Protein AF-A0A6N2AW41-F1 (afdb_monomer_lite)

Secondary structure (DSSP, 8-state):
--HHHHHHHHHHHHHHHHHHHS--------------TT--EEEEEPSS--EEE--S--TTTSBBT-EEE-TT--EEEEB-B---TT-----------TT--EEE---EEEPSS-----TTTSBBT-EEE-TT--EEEEB-B-----

InterPro domains:
  IPR003465 Proteinase inhibitor I20 [PF02428] (29-79)
  IPR003465 Proteinase inhibitor I20 [PF02428] (90-139)
  IPR051391 P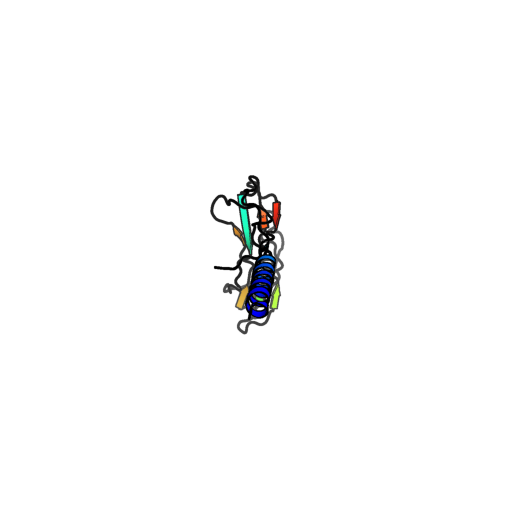rotease inhibitor I20 (potato type II proteinase inhibitor) [PTHR33832] (1-142)

Sequence (146 aa):
MAFNKVALLILFAIFAGTILLLSEVDAANACPRNCNPSIQYGRCPKSGNKKFKVGCTNCCSGTEGCNYYSANGTFICEGQTKKTIEETNKACPRNCNPRIAYSICPGNKRSEGRICTNCCAGSKGCNYYTVDGTFVCEGESKVDSS

Radius of gyration: 26.82 Å; chains: 1; bounding box: 71×36×75 Å

Structure (mmCIF, N/CA/C/O backbone):
data_AF-A0A6N2AW41-F1
#
_entry.id   AF-A0A6N2AW41-F1
#
loop_
_atom_site.group_PDB
_atom_site.id
_atom_site.type_symbol
_atom_site.label_atom_id
_atom_site.label_alt_id
_atom_site.label_comp_id
_atom_site.label_asym_id
_atom_site.label_entity_id
_atom_site.label_seq_id
_atom_site.pdbx_PDB_ins_code
_atom_site.Cartn_x
_atom_site.Cartn_y
_atom_site.Cartn_z
_atom_site.occupancy
_atom_site.B_iso_or_equiv
_atom_site.auth_seq_id
_atom_site.auth_comp_id
_atom_site.auth_asym_id
_atom_site.auth_atom_id
_atom_site.pdbx_PDB_model_num
ATOM 1 N N . MET A 1 1 ? -51.702 -8.570 54.627 1.00 51.84 1 MET A N 1
ATOM 2 C CA . MET A 1 1 ? -51.413 -8.225 53.212 1.00 51.84 1 MET A CA 1
ATOM 3 C C . MET A 1 1 ? -50.387 -7.080 53.073 1.00 51.84 1 MET A C 1
ATOM 5 O O . MET A 1 1 ? -50.537 -6.228 52.208 1.00 51.84 1 MET A O 1
ATOM 9 N N . ALA A 1 2 ? -49.329 -7.050 53.900 1.00 51.53 2 ALA A N 1
ATOM 10 C CA . ALA A 1 2 ? -48.297 -5.994 53.876 1.00 51.53 2 ALA A CA 1
ATOM 11 C C . ALA A 1 2 ? -46.929 -6.499 53.370 1.00 51.53 2 ALA A C 1
ATOM 13 O O . ALA A 1 2 ? -46.193 -5.752 52.732 1.00 51.53 2 ALA A O 1
ATOM 14 N N . PHE A 1 3 ? -46.640 -7.792 53.564 1.00 52.59 3 PHE A N 1
ATOM 15 C CA . PHE A 1 3 ? -45.394 -8.441 53.140 1.00 52.59 3 PHE A CA 1
ATOM 16 C C . PHE A 1 3 ? -45.162 -8.406 51.620 1.00 52.59 3 PHE A C 1
ATOM 18 O O . PHE A 1 3 ? -44.025 -8.253 51.187 1.00 52.59 3 PHE A O 1
ATOM 25 N N . ASN A 1 4 ? -46.229 -8.432 50.812 1.00 59.94 4 ASN A N 1
ATOM 26 C CA . ASN A 1 4 ? -46.110 -8.359 49.351 1.00 59.94 4 ASN A CA 1
ATOM 27 C C . ASN A 1 4 ? -45.650 -6.987 48.844 1.00 59.94 4 ASN A C 1
ATOM 29 O O . ASN A 1 4 ? -44.939 -6.929 47.851 1.00 59.94 4 ASN A O 1
ATOM 33 N N . LYS A 1 5 ? -46.030 -5.881 49.502 1.00 60.59 5 LYS A N 1
ATOM 34 C CA . LYS A 1 5 ? -45.663 -4.530 49.038 1.00 60.59 5 LYS A CA 1
ATOM 35 C C . LYS A 1 5 ? -44.204 -4.203 49.349 1.00 60.59 5 LYS A C 1
ATOM 37 O O . LYS A 1 5 ? -43.527 -3.613 48.518 1.00 60.59 5 LYS A O 1
ATOM 42 N N . VAL A 1 6 ? -43.716 -4.633 50.513 1.00 66.06 6 VAL A N 1
ATOM 43 C CA . VAL A 1 6 ? -42.317 -4.436 50.921 1.00 66.06 6 VAL A CA 1
ATOM 44 C C . VAL A 1 6 ? -41.382 -5.312 50.082 1.00 66.06 6 VAL A C 1
ATOM 46 O O . VAL A 1 6 ? -40.380 -4.815 49.581 1.00 66.06 6 VAL A O 1
ATOM 49 N N . ALA A 1 7 ? -41.750 -6.575 49.837 1.00 69.44 7 ALA A N 1
ATOM 50 C CA . ALA A 1 7 ? -40.984 -7.469 48.967 1.00 69.44 7 ALA A CA 1
ATOM 51 C C . ALA A 1 7 ? -40.898 -6.952 47.519 1.00 69.44 7 ALA A C 1
ATOM 53 O O . ALA A 1 7 ? -39.834 -7.018 46.905 1.00 69.44 7 ALA A O 1
ATOM 54 N N . LEU A 1 8 ? -41.988 -6.381 46.993 1.00 69.00 8 LEU A N 1
ATOM 55 C CA . LEU A 1 8 ? -42.012 -5.796 45.651 1.00 69.00 8 LEU A CA 1
ATOM 56 C C . LEU A 1 8 ? -41.072 -4.586 45.542 1.00 69.00 8 LEU A C 1
ATOM 58 O O . LEU A 1 8 ? -40.324 -4.478 44.577 1.00 69.00 8 LEU A O 1
ATOM 62 N N . LEU A 1 9 ? -41.071 -3.701 46.545 1.00 70.69 9 LEU A N 1
ATOM 63 C CA . LEU A 1 9 ? -40.197 -2.521 46.566 1.00 70.69 9 LEU A CA 1
ATOM 64 C C . LEU A 1 9 ? -38.714 -2.899 46.656 1.00 70.69 9 LEU A C 1
ATOM 66 O O . LEU A 1 9 ? -37.887 -2.280 45.992 1.00 70.69 9 LEU A O 1
ATOM 70 N N . ILE A 1 10 ? -38.384 -3.943 47.423 1.00 74.12 10 ILE A N 1
ATOM 71 C CA . ILE A 1 10 ? -37.014 -4.462 47.518 1.00 74.12 10 ILE A CA 1
ATOM 72 C C . ILE A 1 10 ? -36.568 -5.047 46.170 1.00 74.12 10 ILE A C 1
ATOM 74 O O . ILE A 1 10 ? -35.468 -4.753 45.713 1.00 74.12 10 ILE A O 1
ATOM 78 N N . LEU A 1 11 ? -37.429 -5.809 45.489 1.00 73.06 11 LEU A N 1
ATOM 79 C CA . LEU A 1 11 ? -37.132 -6.356 44.160 1.00 73.06 11 LEU A CA 1
ATOM 80 C C . LEU A 1 11 ? -36.934 -5.260 43.105 1.00 73.06 11 LEU A C 1
ATOM 82 O O . LEU A 1 11 ? -35.992 -5.348 42.321 1.00 73.06 11 LEU A O 1
ATOM 86 N N . PHE A 1 12 ? -37.761 -4.210 43.115 1.00 71.94 12 PHE A N 1
ATOM 87 C CA . PHE A 1 12 ? -37.589 -3.056 42.225 1.00 71.94 12 PHE A CA 1
ATOM 88 C C . PHE A 1 12 ? -36.277 -2.309 42.489 1.00 71.94 12 PHE A C 1
ATOM 90 O O . PHE A 1 12 ? -35.605 -1.916 41.537 1.00 71.94 12 PHE A O 1
ATOM 97 N N . ALA A 1 13 ? -35.886 -2.145 43.756 1.00 69.00 13 ALA A N 1
ATOM 98 C CA . ALA A 1 13 ? -34.625 -1.500 44.116 1.00 69.00 13 ALA A CA 1
ATOM 99 C C . ALA A 1 13 ? -33.404 -2.318 43.660 1.00 69.00 13 ALA A C 1
ATOM 101 O O . ALA A 1 13 ? -32.443 -1.748 43.147 1.00 69.00 13 ALA A O 1
ATOM 102 N N . ILE A 1 14 ? -33.463 -3.650 43.782 1.00 70.88 14 ILE A N 1
ATOM 103 C CA . ILE A 1 14 ? -32.404 -4.550 43.301 1.00 70.88 14 ILE A CA 1
ATOM 104 C C . ILE A 1 14 ? -32.320 -4.503 41.770 1.00 70.88 14 ILE A C 1
ATOM 106 O O . ILE A 1 14 ? -31.230 -4.324 41.235 1.00 70.88 14 ILE A O 1
ATOM 110 N N . PHE A 1 15 ? -33.455 -4.583 41.065 1.00 67.31 15 PHE A N 1
ATOM 111 C CA . PHE A 1 15 ? -33.485 -4.517 39.600 1.00 67.31 15 PHE A CA 1
ATOM 112 C C . PHE A 1 15 ? -32.938 -3.182 39.077 1.00 67.31 15 PHE A C 1
ATOM 114 O O . PHE A 1 15 ? -32.087 -3.169 38.189 1.00 67.31 15 PHE A O 1
ATOM 121 N N . ALA A 1 16 ? -33.361 -2.059 39.665 1.00 63.34 16 ALA A N 1
ATOM 122 C CA . ALA A 1 16 ? -32.861 -0.735 39.302 1.00 63.34 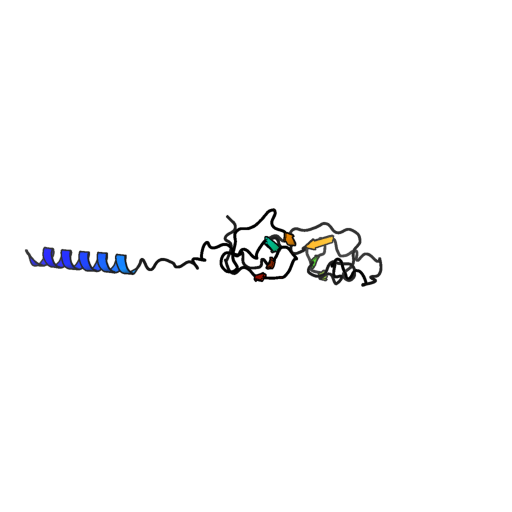16 ALA A CA 1
ATOM 123 C C . ALA A 1 16 ? -31.356 -0.584 39.586 1.00 63.34 16 ALA A C 1
ATOM 125 O O . ALA A 1 16 ? -30.631 -0.038 38.756 1.00 63.34 16 ALA A O 1
ATOM 126 N N . GLY A 1 17 ? -30.871 -1.123 40.712 1.00 63.22 17 GLY A N 1
ATOM 127 C CA . GLY A 1 17 ? -29.448 -1.132 41.059 1.00 63.22 17 GLY A CA 1
ATOM 128 C C . GLY A 1 17 ? -28.596 -1.962 40.094 1.00 63.22 17 GLY A C 1
ATOM 129 O O . GLY A 1 17 ? -27.519 -1.525 39.699 1.00 63.22 17 GLY A O 1
ATOM 130 N N . THR A 1 18 ? -29.093 -3.120 39.645 1.00 63.53 18 THR A N 1
ATOM 131 C CA . THR A 1 18 ? -28.386 -3.958 38.660 1.00 63.53 18 THR A CA 1
ATOM 132 C C . THR A 1 18 ? -28.362 -3.351 37.257 1.00 63.53 18 THR A C 1
ATOM 134 O O . THR A 1 18 ? -27.371 -3.508 36.551 1.00 63.53 18 THR A O 1
ATOM 137 N N . ILE A 1 19 ? -29.404 -2.607 36.863 1.00 61.28 19 ILE A N 1
ATOM 138 C CA . ILE A 1 19 ? -29.435 -1.889 35.577 1.00 61.28 19 ILE A CA 1
ATOM 139 C C . ILE A 1 19 ? -28.423 -0.729 35.579 1.00 61.28 19 ILE A C 1
ATOM 141 O O . ILE A 1 19 ? -27.776 -0.488 34.565 1.00 61.28 19 ILE A O 1
ATOM 145 N N . LEU A 1 20 ? -28.232 -0.057 36.720 1.00 56.41 20 LEU A N 1
ATOM 146 C CA . LEU A 1 20 ? -27.253 1.029 36.887 1.00 56.41 20 LEU A CA 1
ATOM 147 C C . LEU A 1 20 ? -25.786 0.558 36.894 1.00 56.41 20 LEU A C 1
ATOM 149 O O . LEU A 1 20 ? -24.904 1.344 36.562 1.00 56.41 20 LEU A O 1
ATOM 153 N N . LEU A 1 21 ? -25.514 -0.704 37.246 1.00 53.59 21 LEU A N 1
ATOM 154 C CA . LEU A 1 21 ? -24.163 -1.287 37.202 1.00 53.59 21 LEU A CA 1
ATOM 155 C C . LEU A 1 21 ? -23.789 -1.861 35.826 1.00 53.59 21 LEU A C 1
ATOM 157 O O . LEU A 1 21 ? -22.609 -2.024 35.545 1.00 53.59 21 LEU A O 1
ATOM 161 N N . LEU A 1 22 ? -24.768 -2.145 34.958 1.00 50.78 22 LEU A N 1
ATOM 162 C CA . LEU A 1 22 ? -24.528 -2.627 33.589 1.00 50.78 22 LEU A CA 1
ATOM 163 C C . LEU A 1 22 ? -24.242 -1.503 32.584 1.00 50.78 22 LEU A C 1
ATOM 165 O O . LEU A 1 22 ? -23.878 -1.784 31.448 1.00 50.78 22 LEU A O 1
ATOM 169 N N . SER A 1 23 ? -24.357 -0.237 32.989 1.00 48.19 23 SER A N 1
ATOM 170 C CA . SER A 1 23 ? -23.825 0.896 32.231 1.00 48.19 23 SER A CA 1
ATOM 171 C C . SER A 1 23 ? -22.359 1.159 32.587 1.00 48.19 23 SER A C 1
ATOM 173 O O . SER A 1 23 ? -21.975 2.296 32.860 1.00 48.19 23 SER A O 1
ATOM 175 N N . GLU A 1 24 ? -21.521 0.122 32.592 1.00 53.03 24 GLU A N 1
ATOM 176 C CA . GLU A 1 24 ? -20.116 0.343 32.269 1.00 53.03 24 GLU A CA 1
ATOM 177 C C . GLU A 1 24 ? -20.107 0.765 30.806 1.00 53.03 24 GLU A C 1
ATOM 179 O O . GLU A 1 24 ? -20.332 -0.028 29.897 1.00 53.03 24 GLU A O 1
ATOM 184 N N . VAL A 1 25 ? -19.985 2.079 30.617 1.00 46.09 25 VAL A N 1
ATOM 185 C CA . VAL A 1 25 ? -19.690 2.731 29.349 1.00 46.09 25 VAL A CA 1
ATOM 186 C C . VAL A 1 25 ? -18.714 1.831 28.610 1.00 46.09 25 VAL A C 1
ATOM 188 O O . VAL A 1 25 ? -17.597 1.640 29.095 1.00 46.09 25 VAL A O 1
ATOM 191 N N . ASP A 1 26 ? -19.138 1.276 27.472 1.00 42.75 26 ASP A N 1
ATOM 192 C CA . ASP A 1 26 ? -18.228 0.763 26.460 1.00 42.75 26 ASP A CA 1
ATOM 193 C C . ASP A 1 26 ? -17.232 1.891 26.209 1.00 42.75 26 ASP A C 1
ATOM 195 O O . ASP A 1 26 ? -17.484 2.835 25.454 1.00 42.75 26 ASP A O 1
ATOM 199 N N . ALA A 1 27 ? -16.103 1.842 26.909 1.00 45.97 27 ALA A N 1
ATOM 200 C CA . ALA A 1 27 ? -14.950 2.661 26.640 1.00 45.97 27 ALA A CA 1
ATOM 201 C C . ALA A 1 27 ? -14.357 2.092 25.354 1.00 45.97 27 ALA A C 1
ATOM 203 O O . ALA A 1 27 ? -13.291 1.483 25.343 1.00 45.97 27 ALA A O 1
ATOM 204 N N . ALA A 1 28 ? -15.098 2.246 24.257 1.00 52.72 28 ALA A N 1
ATOM 205 C CA . ALA A 1 28 ? -14.613 2.096 22.911 1.00 52.72 28 ALA A CA 1
ATOM 206 C C . ALA A 1 28 ? -13.491 3.124 22.770 1.00 52.72 28 ALA A C 1
ATOM 208 O O . ALA A 1 28 ? -13.775 4.285 22.495 1.00 52.72 28 ALA A O 1
ATOM 209 N N . ASN A 1 29 ? -12.260 2.711 23.105 1.00 57.16 29 ASN A N 1
ATOM 210 C CA . ASN A 1 29 ? -10.999 3.454 23.057 1.00 57.16 29 ASN A CA 1
ATOM 211 C C . ASN A 1 29 ? -11.183 4.944 22.741 1.00 57.16 29 ASN A C 1
ATOM 213 O O . ASN A 1 29 ? -10.987 5.384 21.607 1.00 57.16 29 ASN A O 1
ATOM 217 N N . ALA A 1 30 ? -11.620 5.718 23.737 1.00 70.12 30 ALA A N 1
ATOM 218 C CA . ALA A 1 30 ? -11.902 7.130 23.543 1.00 70.12 30 ALA A CA 1
ATOM 219 C C . ALA A 1 30 ? -10.574 7.884 23.433 1.00 70.12 30 ALA A C 1
ATOM 221 O O . ALA A 1 30 ? -9.983 8.298 24.430 1.00 70.12 30 ALA A O 1
ATOM 222 N N . CYS A 1 31 ? -10.077 8.035 22.208 1.00 80.88 31 CYS A N 1
ATOM 223 C CA . CYS A 1 31 ? -8.872 8.804 21.958 1.00 80.88 31 CYS A CA 1
ATOM 224 C C . CYS A 1 31 ? -9.095 10.285 22.292 1.00 80.88 31 CYS A C 1
ATOM 226 O O . CYS A 1 31 ? -10.153 10.843 21.970 1.00 80.88 31 CYS A O 1
ATOM 228 N N . PRO A 1 32 ? -8.106 10.960 22.905 1.00 82.25 32 PRO A N 1
ATOM 229 C CA . PRO A 1 32 ? -8.210 12.386 23.171 1.00 82.25 32 PRO A CA 1
ATOM 230 C C . PRO A 1 32 ? -8.387 13.146 21.851 1.00 82.25 32 PRO A C 1
ATOM 232 O O . PRO A 1 32 ? -7.778 12.807 20.839 1.00 82.25 32 PRO A O 1
ATOM 235 N N . ARG A 1 33 ? -9.205 14.205 21.848 1.00 80.19 33 ARG A N 1
ATOM 236 C CA . ARG A 1 33 ? -9.425 15.060 20.662 1.00 80.19 33 ARG A CA 1
ATOM 237 C C . ARG A 1 33 ? -8.334 16.117 20.459 1.00 80.19 33 ARG A C 1
ATOM 239 O O . ARG A 1 33 ? -8.534 17.083 19.728 1.00 80.19 33 ARG A O 1
ATOM 246 N N . ASN A 1 34 ? -7.190 15.967 21.124 1.00 87.88 34 ASN A N 1
ATOM 247 C CA . ASN A 1 34 ? -6.057 16.857 20.923 1.00 87.88 34 ASN A CA 1
ATOM 248 C C . ASN A 1 34 ? -5.382 16.547 19.581 1.00 87.88 34 ASN A C 1
ATOM 250 O O . ASN A 1 34 ? -5.162 15.394 19.218 1.00 87.88 34 ASN A O 1
ATOM 254 N N . CYS A 1 35 ? -5.027 17.585 18.838 1.00 89.19 35 CYS A N 1
ATOM 255 C CA . CYS A 1 35 ? -4.300 17.410 17.590 1.00 89.19 35 CYS A CA 1
ATOM 256 C C . CYS A 1 35 ? -2.808 17.474 17.882 1.00 89.19 35 CYS A C 1
ATOM 258 O O . CYS A 1 35 ? -2.347 18.391 18.562 1.00 89.19 35 CYS A O 1
ATOM 260 N N . ASN A 1 36 ? -2.054 16.501 17.378 1.00 90.06 36 ASN A N 1
ATOM 261 C CA . ASN A 1 36 ? -0.605 16.559 17.445 1.00 90.06 36 ASN A CA 1
ATOM 262 C C . ASN A 1 36 ? -0.131 17.598 16.412 1.00 90.06 36 ASN A C 1
ATOM 264 O O . ASN A 1 36 ? -0.294 17.361 15.214 1.00 90.06 36 ASN A O 1
ATOM 268 N N . PRO A 1 37 ? 0.448 18.738 16.837 1.00 87.81 37 PRO A N 1
ATOM 269 C CA . PRO A 1 37 ? 0.820 19.817 15.924 1.00 87.81 37 PRO A CA 1
ATOM 270 C C . PRO A 1 37 ? 1.920 19.411 14.938 1.00 87.81 37 PRO A C 1
ATOM 272 O O . PRO A 1 37 ? 2.052 20.046 13.894 1.00 87.81 37 PRO A O 1
ATOM 275 N N . SER A 1 38 ? 2.683 18.361 15.254 1.00 88.44 38 SER A N 1
ATOM 276 C CA . SER A 1 38 ? 3.724 17.821 14.386 1.00 88.44 38 SER A CA 1
ATOM 277 C C . SER A 1 38 ? 3.150 16.995 13.239 1.00 88.44 38 SER A C 1
ATOM 279 O O . SER A 1 38 ? 3.810 16.869 12.217 1.00 88.44 38 SER A O 1
ATOM 281 N N . ILE A 1 39 ? 1.939 16.439 13.363 1.00 88.56 39 ILE A N 1
ATOM 282 C CA . ILE A 1 39 ? 1.320 15.663 12.285 1.00 88.56 39 ILE A CA 1
ATOM 283 C C . ILE A 1 39 ? 0.716 16.623 11.265 1.00 88.56 39 ILE A C 1
ATOM 285 O O . ILE A 1 39 ? -0.219 17.364 11.552 1.00 88.56 39 ILE A O 1
ATOM 289 N N . GLN A 1 40 ? 1.232 16.573 10.042 1.00 88.06 40 GLN A N 1
ATOM 290 C CA . GLN A 1 40 ? 0.810 17.454 8.955 1.00 88.06 40 GLN A CA 1
ATOM 291 C C . GLN A 1 40 ? 0.076 16.695 7.858 1.00 88.06 40 GLN A C 1
ATOM 293 O O . GLN A 1 40 ? -0.792 17.264 7.197 1.00 88.06 40 GLN A O 1
ATOM 298 N N . TYR A 1 41 ? 0.400 15.416 7.665 1.00 83.00 41 TYR A N 1
ATOM 299 C CA . TYR A 1 41 ? -0.311 14.550 6.736 1.00 83.00 41 TYR A CA 1
ATOM 300 C C . TYR A 1 41 ? -0.223 13.077 7.133 1.00 83.00 41 TYR A C 1
ATOM 302 O O . TYR A 1 41 ? 0.713 12.649 7.803 1.00 83.00 41 TYR A O 1
ATOM 310 N N . GLY A 1 42 ? -1.200 12.297 6.681 1.00 82.25 42 GLY A N 1
ATOM 311 C CA . GLY A 1 42 ? -1.212 10.844 6.771 1.00 82.25 42 GLY A CA 1
ATOM 312 C C . GLY A 1 42 ? -1.083 10.226 5.385 1.00 82.25 42 GLY A C 1
ATOM 313 O O . GLY A 1 42 ? -1.580 10.775 4.400 1.00 82.25 42 GLY A O 1
ATOM 314 N N . ARG A 1 43 ? -0.415 9.082 5.294 1.00 82.38 43 ARG A N 1
ATOM 315 C CA . ARG A 1 43 ? -0.505 8.162 4.163 1.00 82.38 43 ARG A CA 1
ATOM 316 C C . ARG A 1 43 ? -1.219 6.922 4.654 1.00 82.38 43 ARG A C 1
ATOM 318 O O . ARG A 1 43 ? -0.646 6.091 5.351 1.00 82.38 43 ARG A O 1
ATOM 325 N N . CYS A 1 44 ? -2.478 6.829 4.271 1.00 74.81 44 CYS A N 1
ATOM 326 C CA . CYS A 1 44 ? -3.253 5.621 4.446 1.00 74.81 44 CYS A CA 1
ATOM 327 C C . CYS A 1 44 ? -3.071 4.756 3.209 1.00 74.81 44 CYS A C 1
ATOM 329 O O . CYS A 1 44 ? -3.358 5.268 2.124 1.00 74.81 44 CYS A O 1
ATOM 331 N N . PRO A 1 45 ? -2.650 3.486 3.318 1.00 64.25 45 PRO A N 1
ATOM 332 C CA . PRO A 1 45 ? -2.843 2.5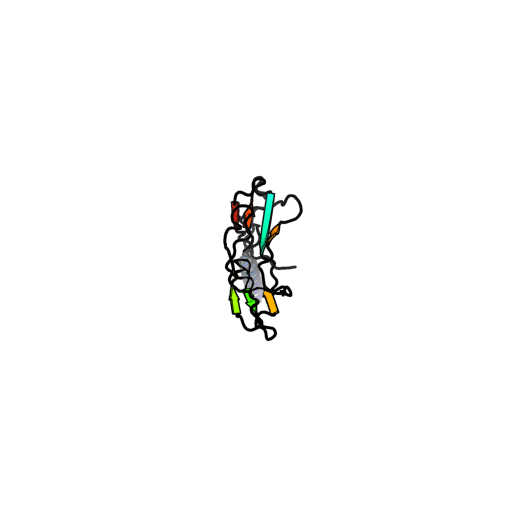46 2.233 1.00 64.25 45 PRO A CA 1
ATOM 333 C C . PRO A 1 45 ? -4.347 2.506 1.967 1.00 64.25 45 PRO A C 1
ATOM 335 O O . PRO A 1 45 ? -5.137 2.255 2.875 1.00 64.25 45 PRO A O 1
ATOM 338 N N . LYS A 1 46 ? -4.772 2.840 0.745 1.00 60.44 46 LYS A N 1
ATOM 339 C CA . LYS A 1 46 ? -6.187 2.748 0.377 1.00 60.44 46 LYS A CA 1
ATOM 340 C C . LYS A 1 46 ? -6.695 1.365 0.770 1.00 60.44 46 LYS A C 1
ATOM 342 O O . LYS A 1 46 ? -6.236 0.375 0.204 1.00 60.44 46 LYS A O 1
ATOM 347 N N . SER A 1 47 ? -7.659 1.324 1.689 1.00 48.66 47 SER A N 1
ATOM 348 C CA . SER A 1 47 ? -8.535 0.169 1.827 1.00 48.66 47 SER A CA 1
ATOM 349 C C . SER A 1 47 ? -9.223 0.001 0.479 1.00 48.66 47 SER A C 1
ATOM 351 O O . SER A 1 47 ? -9.992 0.852 0.031 1.00 48.66 47 SER A O 1
ATOM 353 N N . GLY A 1 48 ? -8.793 -1.006 -0.265 1.00 52.09 48 GLY A N 1
ATOM 354 C CA . GLY A 1 48 ? -9.240 -1.208 -1.626 1.00 52.09 48 GLY A CA 1
ATOM 355 C C . GLY A 1 48 ? -8.191 -1.935 -2.433 1.00 52.09 48 GLY A C 1
ATOM 356 O O . GLY A 1 48 ? -7.175 -1.363 -2.824 1.00 52.09 48 GLY A O 1
ATOM 357 N N . ASN A 1 49 ? -8.515 -3.177 -2.776 1.00 62.22 49 ASN A N 1
ATOM 358 C CA . ASN A 1 49 ? -7.879 -3.967 -3.824 1.00 62.22 49 ASN A CA 1
ATOM 359 C C . ASN A 1 49 ? -8.113 -3.331 -5.209 1.00 62.22 49 ASN A C 1
ATOM 361 O O . ASN A 1 49 ? -8.618 -3.981 -6.127 1.00 62.22 49 ASN A O 1
ATOM 365 N N . LYS A 1 50 ? -7.833 -2.029 -5.369 1.00 71.12 50 LYS A N 1
ATOM 366 C CA . LYS A 1 50 ? -8.038 -1.326 -6.629 1.00 71.12 50 LYS A CA 1
ATOM 367 C C . LYS A 1 50 ? -7.080 -1.933 -7.640 1.00 71.12 50 LYS A C 1
ATOM 369 O O . LYS A 1 50 ? -5.866 -1.787 -7.526 1.00 71.12 50 LYS A O 1
ATOM 374 N N . LYS A 1 51 ? -7.659 -2.607 -8.628 1.00 82.38 51 LYS A N 1
ATOM 375 C CA . LYS A 1 51 ? -6.928 -3.188 -9.745 1.00 82.38 51 LYS A CA 1
ATOM 376 C C . LYS A 1 51 ? -6.510 -2.062 -10.682 1.00 82.38 51 LYS A C 1
ATOM 378 O O . LYS A 1 51 ? -7.352 -1.363 -11.244 1.00 82.38 51 LYS A O 1
ATOM 383 N N . PHE A 1 52 ? -5.211 -1.878 -10.839 1.00 82.25 52 PHE A N 1
ATOM 384 C CA . PHE A 1 52 ? -4.635 -1.011 -11.853 1.00 82.25 52 PHE A CA 1
ATOM 385 C C . PHE A 1 52 ? -4.302 -1.871 -13.061 1.00 82.25 52 PHE A C 1
ATOM 387 O O . PHE A 1 52 ? -3.569 -2.848 -12.935 1.00 82.25 52 PHE A O 1
ATOM 394 N N . LYS A 1 53 ? -4.839 -1.529 -14.235 1.00 85.50 53 LYS A N 1
ATOM 395 C CA . LYS A 1 53 ? -4.425 -2.182 -15.479 1.00 85.50 53 LYS A CA 1
ATOM 396 C C . LYS A 1 53 ? -2.948 -1.876 -15.697 1.00 85.50 53 LYS A C 1
ATOM 398 O O . LYS A 1 53 ? -2.565 -0.707 -15.716 1.00 85.50 53 LYS A O 1
ATOM 403 N N . VAL A 1 54 ? -2.136 -2.916 -15.848 1.00 83.25 54 VAL A N 1
ATOM 404 C CA . VAL A 1 54 ? -0.705 -2.756 -16.096 1.00 83.25 54 VAL A CA 1
ATOM 405 C C . VAL A 1 54 ? -0.434 -3.073 -17.557 1.00 83.25 54 VAL A C 1
ATOM 407 O O . VAL A 1 54 ? -0.993 -4.020 -18.103 1.00 83.25 54 VAL A O 1
ATOM 410 N N . GLY A 1 55 ? 0.369 -2.233 -18.208 1.00 84.12 55 GLY A N 1
ATOM 411 C CA . GLY A 1 55 ? 0.868 -2.502 -19.554 1.00 84.12 55 GLY A CA 1
ATOM 412 C C . GLY A 1 55 ? 2.011 -3.520 -19.524 1.00 84.12 55 GLY A C 1
ATOM 413 O O . GLY A 1 55 ? 2.016 -4.460 -18.733 1.00 84.12 55 GLY A O 1
ATOM 414 N N . CYS A 1 56 ? 3.029 -3.299 -20.351 1.00 88.06 56 CYS A N 1
ATOM 415 C CA . CYS A 1 56 ? 4.264 -4.072 -20.276 1.00 88.06 56 CYS A CA 1
ATOM 416 C C . CYS A 1 56 ? 4.967 -3.844 -18.925 1.00 88.06 56 CYS A C 1
ATOM 418 O O . CYS A 1 56 ? 5.475 -2.756 -18.661 1.00 88.06 56 CYS A O 1
ATOM 420 N N . THR A 1 57 ? 5.006 -4.871 -18.077 1.00 90.62 57 THR A N 1
ATOM 421 C CA . THR A 1 57 ? 5.817 -4.893 -16.853 1.00 90.62 57 THR A CA 1
ATOM 422 C C . THR A 1 57 ? 6.349 -6.298 -16.600 1.00 90.62 57 THR A C 1
ATOM 424 O O . THR A 1 57 ? 5.827 -7.280 -17.130 1.00 90.62 57 THR A O 1
ATOM 427 N N . ASN A 1 58 ? 7.338 -6.411 -15.723 1.00 92.19 58 ASN A N 1
ATOM 428 C CA . ASN A 1 58 ? 7.707 -7.653 -15.059 1.00 92.19 58 ASN A CA 1
ATOM 429 C C . ASN A 1 58 ? 7.847 -7.411 -13.545 1.00 92.19 58 ASN A C 1
ATOM 431 O O . ASN A 1 58 ? 7.640 -6.299 -13.061 1.00 92.19 58 ASN A O 1
ATOM 435 N N . CYS A 1 59 ? 8.171 -8.461 -12.792 1.00 91.56 59 CYS A N 1
ATOM 436 C CA . CYS A 1 59 ? 8.318 -8.382 -11.337 1.00 91.56 59 CYS A CA 1
ATOM 437 C C . CYS A 1 59 ? 9.501 -7.501 -10.918 1.00 91.56 59 CYS A C 1
ATOM 439 O O . CYS A 1 59 ? 9.402 -6.770 -9.939 1.00 91.56 59 CYS A O 1
ATOM 441 N N . CYS A 1 60 ? 10.595 -7.518 -11.688 1.00 90.25 60 CYS A N 1
ATOM 442 C CA . CYS A 1 60 ? 11.750 -6.667 -11.422 1.00 90.25 60 CYS A CA 1
ATOM 443 C C . CYS A 1 60 ? 11.344 -5.194 -11.511 1.00 90.25 60 CYS A C 1
ATOM 445 O O . CYS A 1 60 ? 11.505 -4.473 -10.533 1.00 90.25 60 CYS A O 1
ATOM 447 N N . SER A 1 61 ? 10.768 -4.767 -12.642 1.00 88.31 61 SER A N 1
ATOM 448 C CA . SER A 1 61 ? 10.362 -3.377 -12.900 1.00 88.31 61 SER A CA 1
ATOM 449 C C . SER A 1 61 ? 9.123 -2.944 -12.115 1.00 88.31 61 SER A C 1
ATOM 451 O O . SER A 1 61 ? 8.788 -1.758 -12.079 1.00 88.31 61 SER A O 1
ATOM 453 N N . GLY A 1 62 ? 8.401 -3.904 -11.538 1.00 86.88 62 GLY A N 1
ATOM 454 C CA . GLY A 1 62 ? 7.236 -3.648 -10.713 1.00 86.88 62 GLY A CA 1
ATOM 455 C C . GLY A 1 62 ? 7.604 -2.827 -9.481 1.00 86.88 62 GLY A C 1
ATOM 456 O O . GLY A 1 62 ? 8.638 -3.049 -8.859 1.00 86.88 62 GLY A O 1
ATOM 457 N N . THR A 1 63 ? 6.741 -1.883 -9.115 1.00 83.81 63 THR A N 1
ATOM 458 C CA . THR A 1 63 ? 6.891 -1.104 -7.880 1.00 83.81 63 THR A CA 1
ATOM 459 C C . THR A 1 63 ? 6.831 -2.020 -6.655 1.00 83.81 63 THR A C 1
ATOM 461 O O . THR A 1 63 ? 5.872 -2.781 -6.520 1.00 83.81 63 THR A O 1
ATOM 464 N N . GLU A 1 64 ? 7.825 -1.928 -5.778 1.00 82.75 64 GLU A N 1
ATOM 465 C CA . GLU A 1 64 ? 7.840 -2.610 -4.477 1.00 82.75 64 GLU A CA 1
ATOM 466 C C . GLU A 1 64 ? 6.626 -2.221 -3.622 1.00 82.75 64 GLU A C 1
ATOM 468 O O . GLU A 1 64 ? 6.132 -1.093 -3.710 1.00 82.75 64 GLU A O 1
ATOM 473 N N . GLY A 1 65 ? 6.087 -3.175 -2.858 1.00 77.94 65 GLY A N 1
ATOM 474 C CA . GLY A 1 65 ? 4.822 -3.025 -2.142 1.00 77.94 65 GLY A CA 1
ATOM 475 C C . GLY A 1 65 ? 3.574 -3.212 -3.010 1.00 77.94 65 GLY A C 1
ATOM 476 O O . GLY A 1 65 ? 2.471 -3.249 -2.472 1.00 77.94 65 GLY A O 1
ATOM 477 N N . CYS A 1 66 ? 3.694 -3.333 -4.338 1.00 84.56 66 CYS A N 1
ATOM 478 C CA . CYS A 1 66 ? 2.571 -3.669 -5.216 1.00 84.56 66 CYS A CA 1
ATOM 479 C C . CYS A 1 66 ? 2.576 -5.148 -5.606 1.00 84.56 66 CYS A C 1
ATOM 481 O O . CYS A 1 66 ? 3.579 -5.665 -6.096 1.00 84.56 66 CYS A O 1
ATOM 483 N N . ASN A 1 67 ? 1.407 -5.778 -5.539 1.00 87.88 67 ASN A N 1
ATOM 484 C CA . ASN A 1 67 ? 1.183 -7.154 -5.973 1.00 87.88 67 ASN A CA 1
ATOM 485 C C . ASN A 1 67 ? 0.670 -7.197 -7.415 1.00 87.88 67 ASN A C 1
ATOM 487 O O . ASN A 1 67 ? -0.237 -6.447 -7.773 1.00 87.88 67 ASN A O 1
ATOM 491 N N . TYR A 1 68 ? 1.208 -8.092 -8.240 1.00 90.25 68 TYR A N 1
ATOM 492 C CA . TYR A 1 68 ? 0.848 -8.271 -9.649 1.00 90.25 68 TYR A CA 1
ATOM 493 C C . TYR A 1 68 ? 0.143 -9.610 -9.858 1.00 90.25 68 TYR A C 1
ATOM 495 O O . TYR A 1 68 ? 0.550 -10.638 -9.313 1.00 90.25 68 TYR A O 1
ATOM 503 N N . TYR A 1 69 ? -0.910 -9.597 -10.673 1.00 92.31 69 TYR A N 1
ATOM 504 C CA . TYR A 1 69 ? -1.821 -10.723 -10.848 1.00 92.31 69 TYR A CA 1
ATOM 505 C C . TYR A 1 69 ? -2.088 -11.020 -12.319 1.00 92.31 69 TYR A C 1
ATOM 507 O O . TYR A 1 69 ? -1.998 -10.137 -13.180 1.00 92.31 69 TYR A O 1
ATOM 515 N N . SER A 1 70 ? -2.469 -12.265 -12.594 1.00 91.75 70 SER A N 1
ATOM 516 C CA . SER A 1 70 ? -2.984 -12.675 -13.897 1.00 91.75 70 SER A CA 1
ATOM 517 C C . SER A 1 70 ? -4.395 -12.160 -14.156 1.00 91.75 70 SER A C 1
ATOM 519 O O . SER A 1 70 ? -5.081 -11.698 -13.243 1.00 91.75 70 SER A O 1
ATOM 521 N N . ALA A 1 71 ? -4.860 -12.264 -15.404 1.00 91.31 71 ALA A N 1
ATOM 522 C CA . ALA A 1 71 ? -6.232 -11.896 -15.767 1.00 91.31 71 ALA A CA 1
ATOM 523 C C . ALA A 1 71 ? -7.283 -12.673 -14.950 1.00 91.31 71 ALA A C 1
ATOM 525 O O . ALA A 1 71 ? -8.317 -12.115 -14.591 1.00 91.31 71 ALA A O 1
ATOM 526 N N . ASN A 1 72 ? -6.966 -13.917 -14.574 1.00 91.44 72 ASN A N 1
ATOM 527 C CA . ASN A 1 72 ? -7.815 -14.785 -13.753 1.00 91.44 72 ASN A CA 1
ATOM 528 C C . ASN A 1 72 ? -7.653 -14.532 -12.242 1.00 91.44 72 ASN A C 1
ATOM 530 O O . ASN A 1 72 ? -8.269 -15.214 -11.431 1.00 91.44 72 ASN A O 1
ATOM 534 N N . GLY A 1 73 ? -6.811 -13.572 -11.850 1.00 86.06 73 GLY A N 1
ATOM 535 C CA . GLY A 1 73 ? -6.594 -13.190 -10.457 1.00 86.06 73 GLY A CA 1
ATOM 536 C C . GLY A 1 73 ? -5.571 -14.030 -9.694 1.00 86.06 73 GLY A C 1
ATOM 537 O O . GLY A 1 73 ? -5.472 -13.895 -8.478 1.00 86.06 73 GLY A O 1
ATOM 538 N N . THR A 1 74 ? -4.776 -14.859 -10.372 1.00 90.62 74 THR A N 1
ATOM 539 C CA . THR A 1 74 ? -3.672 -15.598 -9.737 1.00 90.62 74 THR A CA 1
ATOM 540 C C . THR A 1 74 ? -2.546 -14.636 -9.378 1.00 90.62 74 THR A C 1
ATOM 542 O O . THR A 1 74 ? -2.111 -13.869 -10.237 1.00 90.62 74 THR A O 1
ATOM 545 N N . PHE A 1 75 ? -2.057 -14.676 -8.136 1.00 90.06 75 PHE A N 1
ATOM 546 C CA . PHE A 1 75 ? -0.875 -13.912 -7.732 1.00 90.06 75 PHE A CA 1
ATOM 547 C C . PHE A 1 75 ? 0.357 -14.389 -8.508 1.00 90.06 75 PHE A C 1
ATOM 549 O O . PHE A 1 75 ? 0.587 -15.590 -8.633 1.00 90.06 75 PHE A O 1
ATOM 556 N N . ILE A 1 76 ? 1.131 -13.445 -9.044 1.00 92.50 76 ILE A N 1
ATOM 557 C CA . ILE A 1 76 ? 2.348 -13.733 -9.810 1.00 92.50 76 ILE A CA 1
ATOM 558 C C . ILE A 1 76 ? 3.579 -13.338 -9.002 1.00 92.50 76 ILE A C 1
ATOM 560 O O . ILE A 1 76 ? 4.495 -14.145 -8.866 1.00 92.50 76 ILE A O 1
ATOM 564 N N . CYS A 1 77 ? 3.622 -12.099 -8.508 1.00 90.56 77 CYS A N 1
ATOM 565 C CA . CYS A 1 77 ? 4.752 -11.577 -7.745 1.00 90.56 77 CYS A CA 1
ATOM 566 C C . CYS A 1 77 ? 4.436 -10.232 -7.091 1.00 90.56 77 CYS A C 1
ATOM 568 O O . CYS A 1 77 ? 3.538 -9.507 -7.528 1.00 90.56 77 CYS A O 1
ATOM 570 N N . GLU A 1 78 ? 5.240 -9.873 -6.097 1.00 88.56 78 GLU A N 1
ATOM 571 C CA . GLU A 1 78 ? 5.394 -8.495 -5.645 1.00 88.56 78 GLU A CA 1
ATOM 572 C C . GLU A 1 78 ? 6.452 -7.787 -6.508 1.00 88.56 78 GLU A C 1
ATOM 574 O O . GLU A 1 78 ? 7.414 -8.409 -6.977 1.00 88.56 78 GLU A O 1
ATOM 579 N N . GLY A 1 79 ? 6.258 -6.493 -6.765 1.00 88.38 79 GLY A N 1
ATOM 580 C CA . GLY A 1 79 ? 7.264 -5.677 -7.436 1.00 88.38 79 GLY A CA 1
ATOM 581 C C . GLY A 1 79 ? 8.542 -5.545 -6.608 1.00 88.38 79 GLY A C 1
ATOM 582 O O . GLY A 1 79 ? 8.533 -5.700 -5.394 1.00 88.38 79 GLY A O 1
ATOM 583 N N . GLN A 1 80 ? 9.660 -5.259 -7.269 1.00 86.44 80 GLN A N 1
ATOM 584 C CA . GLN A 1 80 ? 10.976 -5.242 -6.629 1.00 86.44 80 GLN A CA 1
ATOM 585 C C . GLN A 1 80 ? 11.761 -3.946 -6.857 1.00 86.44 80 GLN A C 1
ATOM 587 O O . GLN A 1 80 ? 12.971 -3.918 -6.616 1.00 86.44 80 GLN A O 1
ATOM 592 N N . THR A 1 81 ? 11.129 -2.922 -7.426 1.00 81.38 81 THR A N 1
ATOM 593 C CA . THR A 1 81 ? 11.753 -1.624 -7.681 1.00 81.38 81 THR A CA 1
ATOM 594 C C . THR A 1 81 ? 11.178 -0.587 -6.732 1.00 81.38 81 THR A C 1
ATOM 596 O O . THR A 1 81 ? 9.988 -0.259 -6.800 1.00 81.38 81 THR A O 1
ATOM 599 N N . LYS A 1 82 ? 12.037 -0.018 -5.885 1.00 77.38 82 LYS A N 1
ATOM 600 C CA . LYS A 1 82 ? 11.703 1.164 -5.091 1.00 77.38 82 LYS A CA 1
ATOM 601 C C . LYS A 1 82 ? 11.549 2.361 -6.023 1.00 77.38 82 LYS A C 1
ATOM 603 O O . LYS A 1 82 ? 12.429 2.657 -6.822 1.00 77.38 82 LYS A O 1
ATOM 608 N N . LYS A 1 83 ? 10.405 3.041 -5.944 1.00 63.66 83 LYS A N 1
ATOM 609 C CA . LYS A 1 83 ? 10.166 4.329 -6.617 1.00 63.66 83 LYS A CA 1
ATOM 610 C C . LYS A 1 83 ? 10.302 5.467 -5.611 1.00 63.66 83 LYS A C 1
ATOM 612 O O . LYS A 1 83 ? 9.355 6.211 -5.372 1.00 63.66 83 LYS A O 1
ATOM 617 N N . THR A 1 84 ? 11.449 5.550 -4.956 1.00 57.38 84 THR A N 1
ATOM 618 C CA . THR A 1 84 ? 11.828 6.704 -4.138 1.00 57.38 84 THR A CA 1
ATOM 619 C C . THR A 1 84 ? 12.564 7.717 -5.007 1.00 57.38 84 THR A C 1
ATOM 621 O O . THR A 1 84 ? 13.202 7.352 -5.991 1.00 57.38 84 THR A O 1
ATOM 624 N N . ILE A 1 85 ? 12.449 9.000 -4.650 1.00 52.91 85 ILE A N 1
ATOM 625 C CA . ILE A 1 85 ? 13.031 10.137 -5.388 1.00 52.91 85 ILE A CA 1
ATOM 626 C C . ILE A 1 85 ? 14.570 10.018 -5.491 1.00 52.91 85 ILE A C 1
ATOM 628 O O . ILE A 1 85 ? 15.166 10.604 -6.387 1.00 52.91 85 ILE A O 1
ATOM 632 N N . GLU A 1 86 ? 15.199 9.207 -4.635 1.00 52.62 86 GLU A N 1
ATOM 633 C CA . GLU A 1 86 ? 16.657 9.072 -4.521 1.00 52.62 86 GLU A CA 1
ATOM 634 C C . GLU A 1 86 ? 17.235 7.743 -5.054 1.00 52.62 86 GLU A C 1
ATOM 636 O O . GLU A 1 86 ? 18.447 7.632 -5.202 1.00 52.62 86 GLU A O 1
ATOM 641 N N . GLU A 1 87 ? 16.417 6.737 -5.400 1.00 55.19 87 GLU A N 1
ATOM 642 C CA . GLU A 1 87 ? 16.924 5.396 -5.758 1.00 55.19 87 GLU A CA 1
ATOM 643 C C . GLU A 1 87 ? 16.210 4.764 -6.964 1.00 55.19 87 GLU A C 1
ATOM 645 O O . GLU A 1 87 ? 15.637 3.679 -6.892 1.00 55.19 87 GLU A O 1
ATOM 650 N N . THR A 1 88 ? 16.298 5.386 -8.137 1.00 54.25 88 THR A N 1
ATOM 651 C CA . THR A 1 88 ? 15.995 4.704 -9.411 1.00 54.25 88 THR A CA 1
ATOM 652 C C . THR A 1 88 ? 17.250 4.085 -10.034 1.00 54.25 88 THR A C 1
ATOM 654 O O . THR A 1 88 ? 17.573 4.372 -11.180 1.00 54.25 88 THR A O 1
ATOM 657 N N . ASN A 1 89 ? 17.968 3.230 -9.294 1.00 55.28 89 ASN A N 1
ATOM 658 C CA . ASN A 1 89 ? 19.187 2.562 -9.793 1.00 55.28 89 ASN A CA 1
ATOM 659 C C . ASN A 1 89 ? 18.999 1.076 -10.152 1.00 55.28 89 ASN A C 1
ATOM 661 O O . ASN A 1 89 ? 19.928 0.443 -10.654 1.00 55.28 89 ASN A O 1
ATOM 665 N N . LYS A 1 90 ? 17.813 0.486 -9.942 1.00 66.69 90 LYS A N 1
ATOM 666 C CA . LYS A 1 90 ? 17.585 -0.922 -10.302 1.00 66.69 90 LYS A CA 1
ATOM 667 C C . LYS A 1 90 ? 17.355 -1.072 -11.809 1.00 66.69 90 LYS A C 1
ATOM 669 O O . LYS A 1 90 ? 16.261 -0.833 -12.319 1.00 66.69 90 LYS A O 1
ATOM 674 N N . ALA A 1 91 ? 18.396 -1.494 -12.522 1.00 78.31 91 ALA A N 1
ATOM 675 C CA . ALA A 1 91 ? 18.311 -1.837 -13.935 1.00 78.31 91 ALA A CA 1
ATOM 676 C C . ALA A 1 91 ? 17.546 -3.159 -14.113 1.00 78.31 91 ALA A C 1
ATOM 678 O O . ALA A 1 91 ? 18.064 -4.239 -13.840 1.00 78.31 91 ALA A O 1
ATOM 679 N N . CYS A 1 92 ? 16.299 -3.069 -14.573 1.00 83.44 92 CYS A N 1
ATOM 680 C CA . CYS A 1 92 ? 15.484 -4.231 -14.908 1.00 83.44 92 CYS A CA 1
ATOM 681 C C . CYS A 1 92 ? 15.441 -4.458 -16.423 1.00 83.44 92 CYS A C 1
ATOM 683 O O . CYS A 1 92 ? 15.362 -3.488 -17.187 1.00 83.44 92 CYS A O 1
ATOM 685 N N . PRO A 1 93 ? 15.437 -5.722 -16.881 1.00 84.31 93 PRO A N 1
ATOM 686 C CA . PRO A 1 93 ? 15.215 -6.025 -18.286 1.00 84.31 93 PRO A CA 1
ATOM 687 C C . PRO A 1 93 ? 13.847 -5.488 -18.726 1.00 84.31 93 PRO A C 1
ATOM 689 O O . PRO A 1 93 ? 12.881 -5.508 -17.962 1.00 84.31 93 PRO A O 1
ATOM 692 N N . ARG A 1 94 ? 13.754 -5.003 -19.969 1.00 83.38 94 ARG A N 1
ATOM 693 C CA . ARG A 1 94 ? 12.514 -4.429 -20.530 1.00 83.38 94 ARG A CA 1
ATOM 694 C C . ARG A 1 94 ? 11.565 -5.474 -21.122 1.00 83.38 94 ARG A C 1
ATOM 696 O O . ARG A 1 94 ? 10.703 -5.144 -21.930 1.00 83.38 94 ARG A O 1
ATOM 703 N N . ASN A 1 95 ? 11.728 -6.737 -20.739 1.00 90.31 95 ASN A N 1
ATOM 704 C CA . ASN A 1 95 ? 10.831 -7.807 -21.149 1.00 90.31 95 ASN A CA 1
ATOM 705 C C . ASN A 1 95 ? 9.510 -7.728 -20.372 1.00 90.31 95 ASN A C 1
ATOM 707 O O . ASN A 1 95 ? 9.488 -7.560 -19.154 1.00 90.31 95 ASN A O 1
ATOM 711 N N . CYS A 1 96 ? 8.392 -7.879 -21.072 1.00 91.94 96 CYS A N 1
ATOM 712 C CA . CYS A 1 96 ? 7.080 -7.947 -20.439 1.00 91.94 96 CYS A CA 1
ATOM 713 C C . CYS A 1 96 ? 6.820 -9.382 -19.973 1.00 91.94 96 CYS A C 1
ATOM 715 O O . CYS A 1 96 ? 7.064 -10.326 -20.724 1.00 91.94 96 CYS A O 1
ATOM 717 N N . ASN A 1 97 ? 6.272 -9.564 -18.772 1.00 92.38 97 ASN A N 1
ATOM 718 C CA . ASN A 1 97 ? 5.702 -10.847 -18.384 1.00 92.38 97 ASN A CA 1
ATOM 719 C C . ASN A 1 97 ? 4.247 -10.908 -18.889 1.00 92.38 97 ASN A C 1
ATOM 721 O O . ASN A 1 97 ? 3.394 -10.221 -18.323 1.00 92.38 97 ASN A O 1
ATOM 725 N N . PRO A 1 98 ? 3.931 -11.733 -19.905 1.00 91.44 98 PRO A N 1
ATOM 726 C CA . PRO A 1 98 ? 2.600 -11.764 -20.515 1.00 91.44 98 PRO A CA 1
ATOM 727 C C . PRO A 1 98 ? 1.521 -12.303 -19.571 1.00 91.44 98 PRO A C 1
ATOM 729 O O . PRO A 1 98 ? 0.334 -12.165 -19.847 1.00 91.44 98 PRO A O 1
ATOM 732 N N . ARG A 1 99 ? 1.913 -12.932 -18.456 1.00 93.06 99 ARG A N 1
ATOM 733 C CA . ARG A 1 99 ? 0.966 -13.434 -17.461 1.00 93.06 99 ARG A CA 1
ATOM 734 C C . ARG A 1 99 ? 0.392 -12.315 -16.601 1.00 93.06 99 ARG A C 1
ATOM 736 O O . ARG A 1 99 ? -0.670 -12.526 -16.036 1.00 93.06 99 ARG A O 1
ATOM 743 N N . ILE A 1 100 ? 1.063 -11.166 -16.481 1.00 93.19 100 ILE A N 1
ATOM 744 C CA . ILE A 1 100 ? 0.618 -10.044 -15.644 1.00 93.19 100 ILE A CA 1
ATOM 745 C C . ILE A 1 100 ? -0.449 -9.235 -16.389 1.00 93.19 100 ILE A C 1
ATOM 747 O O . ILE A 1 100 ? -0.206 -8.751 -17.488 1.00 93.19 100 ILE A O 1
ATOM 751 N N . ALA A 1 101 ? -1.613 -9.050 -15.766 1.00 92.19 101 ALA A N 1
ATOM 752 C CA . ALA A 1 101 ? -2.727 -8.277 -16.321 1.00 92.19 101 ALA A CA 1
ATOM 753 C C . ALA A 1 101 ? -3.047 -7.018 -15.502 1.00 92.19 101 ALA A C 1
ATOM 755 O O . ALA A 1 101 ? -3.395 -5.971 -16.055 1.00 92.19 101 ALA A O 1
ATOM 756 N N . TYR A 1 102 ? -2.943 -7.101 -14.175 1.00 89.50 102 TYR A N 1
ATOM 757 C CA . TYR A 1 102 ? -3.203 -5.969 -13.293 1.00 89.50 102 TYR A CA 1
ATOM 758 C C . TYR A 1 102 ? -2.324 -6.013 -12.045 1.00 89.50 102 TYR A C 1
ATOM 760 O O . TYR A 1 102 ? -1.783 -7.059 -11.685 1.00 89.50 102 TYR A O 1
ATOM 768 N N . SER A 1 103 ? -2.207 -4.874 -11.369 1.00 87.81 103 SER A N 1
ATOM 769 C CA . SER A 1 103 ? -1.583 -4.773 -10.056 1.00 87.81 103 SER A CA 1
ATOM 770 C C . SER A 1 103 ? -2.552 -4.239 -9.016 1.00 87.81 103 SER A C 1
ATOM 772 O O . SER A 1 103 ? -3.517 -3.540 -9.328 1.00 87.81 103 SER A O 1
ATOM 774 N N . ILE A 1 104 ? -2.292 -4.587 -7.765 1.00 85.38 104 ILE A N 1
ATOM 775 C CA . ILE A 1 104 ? -2.912 -4.005 -6.587 1.00 85.38 104 ILE A CA 1
ATOM 776 C C . ILE A 1 104 ? -1.774 -3.382 -5.793 1.00 85.38 104 ILE A C 1
ATOM 778 O O . ILE A 1 104 ? -0.863 -4.076 -5.348 1.00 85.38 104 ILE A O 1
ATOM 782 N N . CYS A 1 105 ? -1.821 -2.065 -5.653 1.00 77.94 105 CYS A N 1
ATOM 783 C CA . CYS A 1 105 ? -0.867 -1.308 -4.859 1.00 77.94 105 CYS A CA 1
ATOM 784 C C . CYS A 1 105 ? -1.581 -0.746 -3.627 1.00 77.94 105 CYS A C 1
ATOM 786 O O . CYS A 1 105 ? -2.684 -0.208 -3.795 1.00 77.94 105 CYS A O 1
ATOM 788 N N . PRO A 1 106 ? -0.964 -0.778 -2.432 1.00 68.44 106 PRO A N 1
ATOM 789 C CA . PRO A 1 106 ? -1.433 -0.005 -1.296 1.00 68.44 106 PRO A CA 1
ATOM 790 C C . PRO A 1 106 ? -1.451 1.456 -1.733 1.00 68.44 106 PRO A C 1
ATOM 792 O O . PRO A 1 106 ? -0.433 2.044 -2.107 1.00 68.44 106 PRO A O 1
ATOM 795 N N . GLY A 1 107 ? -2.646 2.031 -1.828 1.00 62.84 107 GLY A N 1
ATOM 796 C CA . GLY A 1 107 ? -2.772 3.377 -2.357 1.00 62.84 107 GLY A CA 1
ATOM 797 C C . GLY A 1 107 ? -2.274 4.364 -1.321 1.00 62.84 107 GLY A C 1
ATOM 798 O O . GLY A 1 107 ? -3.065 4.742 -0.485 1.00 62.84 107 GLY A O 1
ATOM 799 N N . ASN A 1 108 ? -1.026 4.817 -1.382 1.00 60.94 108 ASN A N 1
ATOM 800 C CA . ASN A 1 108 ? -0.488 5.812 -0.450 1.00 60.94 108 ASN A CA 1
ATOM 801 C C . ASN A 1 108 ? -0.989 7.220 -0.802 1.00 60.94 108 ASN A C 1
ATOM 803 O O . ASN A 1 108 ? -0.218 8.078 -1.235 1.00 60.94 108 ASN A O 1
ATOM 807 N N . LYS A 1 109 ? -2.299 7.469 -0.681 1.00 63.09 109 LYS A N 1
ATOM 808 C CA . LYS A 1 109 ? -2.812 8.834 -0.817 1.00 63.09 109 LYS A CA 1
ATOM 809 C C . LYS A 1 109 ? -2.368 9.623 0.411 1.00 63.09 109 LYS A C 1
ATOM 811 O O . LYS A 1 109 ? -2.718 9.274 1.535 1.00 63.09 109 LYS A O 1
ATOM 816 N N . ARG A 1 110 ? -1.599 10.686 0.171 1.00 69.69 110 ARG A N 1
ATOM 817 C CA . ARG A 1 110 ? -1.391 11.745 1.155 1.00 69.69 110 ARG A CA 1
ATOM 818 C C . ARG A 1 110 ? -2.749 12.390 1.431 1.00 69.69 110 ARG A C 1
ATOM 820 O O . ARG A 1 110 ? -3.455 12.718 0.480 1.00 69.69 110 ARG A O 1
ATOM 827 N N . SER A 1 111 ? -3.111 12.540 2.699 1.00 69.69 111 SER A N 1
ATOM 828 C CA . SER A 1 111 ? -4.282 13.323 3.094 1.00 69.69 111 SER A CA 1
ATOM 829 C C . SER A 1 111 ? -4.179 14.739 2.515 1.00 69.69 111 SER A C 1
ATOM 831 O O . SER A 1 111 ? -3.126 15.373 2.616 1.00 69.69 111 SER A O 1
ATOM 833 N N . GLU A 1 112 ? -5.249 15.220 1.887 1.00 63.91 112 GLU A N 1
ATOM 834 C CA . GLU A 1 112 ? -5.319 16.593 1.385 1.00 63.91 112 GLU A CA 1
ATOM 835 C C . GLU A 1 112 ? -5.564 17.553 2.558 1.00 63.91 112 GLU A C 1
ATOM 837 O O . GLU A 1 112 ? -6.440 17.319 3.388 1.00 63.91 112 GLU A O 1
ATOM 842 N N . GLY A 1 113 ? -4.773 18.627 2.637 1.00 65.94 113 GLY A N 1
ATOM 843 C CA . GLY A 1 113 ? -4.862 19.620 3.713 1.00 65.94 113 GLY A CA 1
ATOM 844 C C . GLY A 1 113 ? -4.185 19.212 5.029 1.00 65.94 113 GLY A C 1
ATOM 845 O O . GLY A 1 113 ? -3.651 18.112 5.180 1.00 65.94 113 GLY A O 1
ATOM 846 N N . ARG A 1 114 ? -4.174 20.150 5.986 1.00 66.75 114 ARG A N 1
ATOM 847 C CA . ARG A 1 114 ? -3.675 19.917 7.348 1.00 66.75 114 ARG A CA 1
ATOM 848 C C . ARG A 1 114 ? -4.686 19.062 8.105 1.00 66.75 114 ARG A C 1
ATOM 850 O O . ARG A 1 114 ? -5.845 19.448 8.228 1.00 66.75 114 ARG A O 1
ATOM 857 N N . ILE A 1 115 ? -4.237 17.928 8.629 1.00 79.69 115 ILE A N 1
ATOM 858 C CA . ILE A 1 115 ? -5.079 17.011 9.401 1.00 79.69 115 ILE A CA 1
ATOM 859 C C . ILE A 1 115 ? -4.980 17.306 10.898 1.00 79.69 115 ILE A C 1
ATOM 861 O O . ILE A 1 115 ? -3.895 17.477 11.444 1.00 79.69 115 ILE A O 1
ATOM 865 N N . CYS A 1 116 ? -6.125 17.358 11.572 1.00 86.00 116 CYS A N 1
ATOM 866 C CA . CYS A 1 116 ? -6.198 17.481 13.024 1.00 86.00 116 CYS A CA 1
ATOM 867 C C . CYS A 1 116 ? -6.369 16.071 13.603 1.00 86.00 116 CYS A C 1
ATOM 869 O O . CYS A 1 116 ? -7.485 15.574 13.712 1.00 86.00 116 CYS A O 1
ATOM 871 N N . THR A 1 117 ? -5.259 15.390 13.887 1.00 88.50 117 THR A N 1
ATOM 872 C CA . THR A 1 117 ? -5.267 14.030 14.448 1.00 88.50 117 THR A CA 1
ATOM 873 C C . THR A 1 117 ? -4.109 13.836 15.422 1.00 88.50 117 THR A C 1
ATOM 875 O O . THR A 1 117 ? -3.175 14.638 15.471 1.00 88.50 117 THR A O 1
ATOM 878 N N . ASN A 1 118 ? -4.154 12.754 16.188 1.00 90.31 118 ASN A N 1
ATOM 879 C CA . ASN A 1 118 ? -3.022 12.202 16.927 1.00 90.31 118 ASN A CA 1
ATOM 880 C C . ASN A 1 118 ? -2.877 10.709 16.580 1.00 90.31 118 ASN A C 1
ATOM 882 O O . ASN A 1 118 ? -3.635 10.197 15.758 1.00 90.31 118 ASN A O 1
ATOM 886 N N . CYS A 1 119 ? -1.8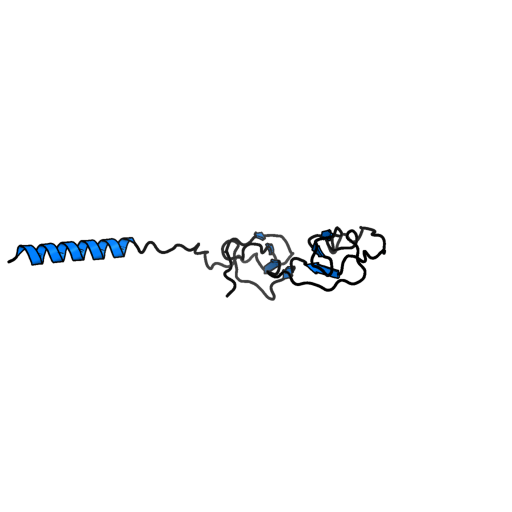99 10.024 17.170 1.00 90.25 119 CYS A N 1
ATOM 887 C CA . CYS A 1 119 ? -1.632 8.611 16.883 1.00 90.25 119 CYS A CA 1
ATOM 888 C C . CYS A 1 119 ? -2.777 7.697 17.336 1.00 90.25 119 CYS A C 1
ATOM 890 O O . CYS A 1 119 ? -3.195 6.824 16.582 1.00 90.25 119 CYS A O 1
ATOM 892 N N . CYS A 1 120 ? -3.362 7.976 18.504 1.00 89.25 120 CYS A N 1
ATOM 893 C CA . CYS A 1 120 ? -4.503 7.223 19.018 1.00 89.25 120 CYS A CA 1
ATOM 894 C C . CYS A 1 120 ? -5.693 7.326 18.055 1.00 89.25 120 CYS A C 1
ATOM 896 O O . CYS A 1 120 ? -6.188 6.314 17.569 1.00 89.25 120 CYS A O 1
ATOM 898 N N . ALA A 1 121 ? -6.127 8.550 17.733 1.00 86.62 121 ALA A N 1
ATOM 899 C CA . ALA A 1 121 ? -7.270 8.829 16.859 1.00 86.62 121 ALA A CA 1
ATOM 900 C C . ALA A 1 121 ? -6.985 8.534 15.375 1.00 86.62 121 ALA A C 1
ATOM 902 O O . ALA A 1 121 ? -7.902 8.477 14.555 1.00 86.62 121 ALA A O 1
ATOM 903 N N . GLY A 1 122 ? -5.709 8.377 15.022 1.00 85.19 122 GLY A N 1
ATOM 904 C CA . GLY A 1 122 ? -5.272 8.063 13.677 1.00 85.19 122 GLY A CA 1
ATOM 905 C C . GLY A 1 122 ? -5.774 6.695 1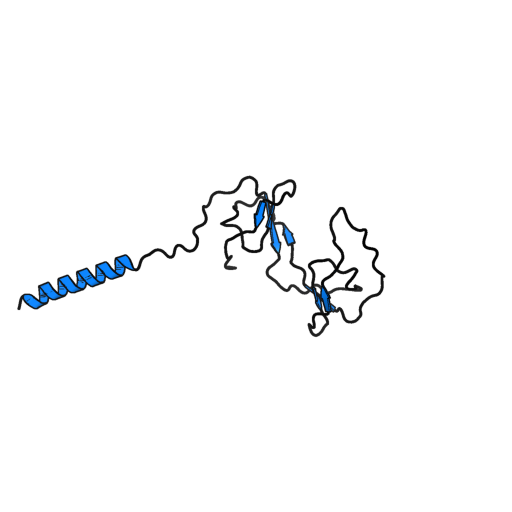3.241 1.00 85.19 122 GLY A C 1
ATOM 906 O O . GLY A 1 122 ? -5.850 5.755 14.026 1.00 85.19 122 GLY A O 1
ATOM 907 N N . SER A 1 123 ? -6.095 6.570 11.964 1.00 82.50 123 SER A N 1
ATOM 908 C CA . SER A 1 123 ? -6.591 5.337 11.380 1.00 82.50 123 SER A CA 1
ATOM 909 C C . SER A 1 123 ? -5.527 4.244 11.389 1.00 82.50 123 SER A C 1
ATOM 911 O O . SER A 1 123 ? -4.421 4.444 10.883 1.00 82.50 123 SER A O 1
ATOM 913 N N . LYS A 1 124 ? -5.869 3.068 11.913 1.00 81.62 124 LYS A N 1
ATOM 914 C CA . LYS A 1 124 ? -4.971 1.915 11.925 1.00 81.62 124 LYS A CA 1
ATOM 915 C C . LYS A 1 124 ? -4.542 1.517 10.516 1.00 81.62 124 LYS A C 1
ATOM 917 O O . LYS A 1 124 ? -5.363 1.490 9.600 1.00 81.62 124 LYS A O 1
ATOM 922 N N . GLY A 1 125 ? -3.252 1.227 10.345 1.00 75.50 125 GLY A N 1
ATOM 923 C CA . GLY A 1 125 ? -2.633 0.987 9.042 1.00 75.50 125 GLY A CA 1
ATOM 924 C C . GLY A 1 125 ? -2.229 2.258 8.293 1.00 75.50 125 GLY A C 1
ATOM 925 O O . GLY A 1 125 ? -1.591 2.151 7.249 1.00 75.50 125 GLY A O 1
ATOM 926 N N . CYS A 1 126 ? -2.567 3.455 8.785 1.00 82.62 126 CYS A N 1
ATOM 927 C CA . CYS A 1 126 ? -2.108 4.714 8.206 1.00 82.62 126 CYS A CA 1
ATOM 928 C C . CYS A 1 126 ? -0.886 5.258 8.934 1.00 82.62 126 CYS A C 1
ATOM 930 O O . CYS A 1 126 ? -0.876 5.355 10.157 1.00 82.62 126 CYS A O 1
ATOM 932 N N . ASN A 1 127 ? 0.096 5.718 8.161 1.00 86.38 127 ASN A N 1
ATOM 933 C CA . ASN A 1 127 ? 1.313 6.328 8.682 1.00 86.38 127 ASN A CA 1
ATOM 934 C C . ASN A 1 127 ? 1.209 7.852 8.649 1.00 86.38 127 ASN A C 1
ATOM 936 O O . ASN A 1 127 ? 0.882 8.428 7.611 1.00 86.38 127 ASN A O 1
ATOM 940 N N . TYR A 1 128 ? 1.524 8.511 9.756 1.00 86.50 128 TYR A N 1
ATOM 941 C CA . TYR A 1 128 ? 1.446 9.959 9.925 1.00 86.50 128 TYR A CA 1
ATOM 942 C C . TYR A 1 128 ? 2.834 10.594 9.950 1.00 86.50 128 TYR A C 1
ATOM 944 O O . TYR A 1 128 ? 3.778 10.026 10.496 1.00 86.50 128 TYR A O 1
ATOM 952 N N . TYR A 1 129 ? 2.952 11.777 9.347 1.00 87.88 129 TYR A N 1
ATOM 953 C CA . TYR A 1 129 ? 4.229 12.431 9.072 1.00 87.88 129 TYR A CA 1
ATOM 954 C C . TYR A 1 129 ? 4.195 13.934 9.368 1.00 87.88 129 TYR A C 1
ATOM 956 O O . TYR A 1 129 ? 3.142 14.581 9.293 1.00 87.88 129 TYR A O 1
ATOM 964 N N . THR A 1 130 ? 5.374 14.490 9.636 1.00 87.38 130 THR A N 1
ATOM 965 C CA . THR A 1 130 ? 5.636 15.932 9.748 1.00 87.38 130 THR A CA 1
ATOM 966 C C . THR A 1 130 ? 5.689 16.629 8.386 1.00 87.38 130 THR A C 1
ATOM 968 O O . THR A 1 130 ? 5.591 15.984 7.344 1.00 87.38 130 THR A O 1
ATOM 971 N N . VAL A 1 131 ? 5.824 17.962 8.356 1.00 84.31 131 VAL A N 1
ATOM 972 C CA . VAL A 1 131 ? 5.860 18.745 7.100 1.00 84.31 131 VAL A CA 1
ATOM 973 C C . VAL A 1 131 ? 7.027 18.350 6.187 1.00 84.31 131 VAL A C 1
ATOM 975 O O . VAL A 1 131 ? 6.843 18.219 4.979 1.00 84.31 131 VAL A O 1
ATOM 978 N N . ASP A 1 132 ? 8.184 18.102 6.790 1.00 81.62 132 ASP A N 1
ATOM 979 C CA . ASP A 1 132 ? 9.448 17.645 6.205 1.00 81.62 132 ASP A CA 1
ATOM 980 C C . ASP A 1 132 ? 9.428 16.154 5.826 1.00 81.62 132 ASP A C 1
ATOM 982 O O . ASP A 1 132 ? 10.304 15.681 5.110 1.00 81.62 132 ASP A O 1
ATOM 986 N N . GLY A 1 133 ? 8.385 15.420 6.225 1.00 76.62 133 GLY A N 1
ATOM 987 C CA . GLY A 1 133 ? 8.198 14.014 5.877 1.00 76.62 133 GLY A CA 1
ATOM 988 C C . GLY A 1 133 ? 8.805 13.020 6.861 1.00 76.62 133 GLY A C 1
ATOM 989 O O . GLY A 1 133 ? 8.830 11.829 6.553 1.00 76.62 133 GLY A O 1
ATOM 990 N N . THR A 1 134 ? 9.219 13.472 8.045 1.00 85.00 134 THR A N 1
ATOM 991 C CA . THR A 1 134 ? 9.628 12.599 9.149 1.00 85.00 134 THR A CA 1
ATOM 992 C C . THR A 1 134 ? 8.425 11.804 9.659 1.00 85.00 134 THR A C 1
ATOM 994 O O . THR A 1 134 ? 7.339 12.350 9.862 1.00 85.00 134 THR A O 1
ATOM 997 N N . PHE A 1 135 ? 8.597 10.491 9.827 1.00 85.25 135 PHE A N 1
ATOM 998 C CA . PHE A 1 135 ? 7.561 9.608 10.368 1.00 85.25 135 PHE A CA 1
ATOM 999 C C . PHE A 1 135 ? 7.303 9.922 11.845 1.00 85.25 135 PHE A C 1
ATOM 1001 O O . PHE A 1 135 ? 8.243 10.047 12.624 1.00 85.25 135 PHE A O 1
ATOM 1008 N N . VAL A 1 136 ? 6.027 10.035 12.218 1.00 89.62 136 VAL A N 1
ATOM 1009 C CA . VAL A 1 136 ? 5.594 10.300 13.595 1.00 89.62 136 VAL A CA 1
ATOM 1010 C C . VAL A 1 136 ? 5.048 9.026 14.237 1.00 89.62 136 VAL A C 1
ATOM 1012 O O . VAL A 1 136 ? 5.534 8.624 15.288 1.00 89.62 136 VAL A O 1
ATOM 1015 N N . CYS A 1 137 ? 4.037 8.400 13.625 1.00 88.19 137 CYS A N 1
ATOM 1016 C CA . CYS A 1 137 ? 3.395 7.192 14.152 1.00 88.19 137 CYS A CA 1
ATOM 1017 C C . CYS A 1 137 ? 2.477 6.512 13.128 1.00 88.19 137 CYS A C 1
ATOM 1019 O O . CYS A 1 137 ? 2.045 7.133 12.154 1.00 88.19 137 CYS A O 1
ATOM 1021 N N . GLU A 1 138 ? 2.149 5.245 13.383 1.00 87.50 138 GLU A N 1
ATOM 1022 C CA . GLU A 1 138 ? 1.004 4.567 12.773 1.00 87.50 138 GLU A CA 1
ATOM 1023 C C . GLU A 1 138 ? -0.250 4.848 13.617 1.00 87.50 138 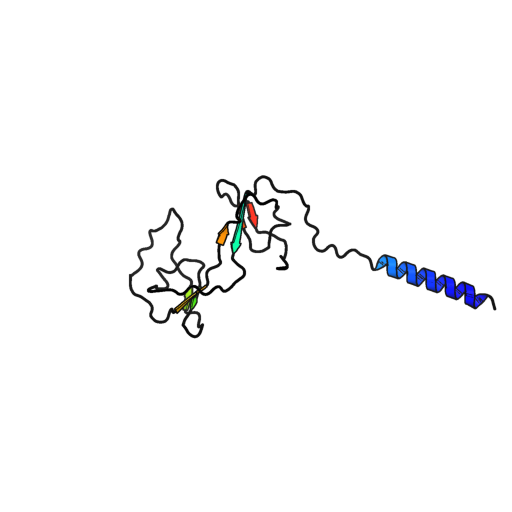GLU A C 1
ATOM 1025 O O . GLU A 1 138 ? -0.161 4.955 14.840 1.00 87.50 138 GLU A O 1
ATOM 1030 N N . GLY A 1 139 ? -1.408 5.004 12.977 1.00 86.62 139 GLY A N 1
ATOM 1031 C CA . GLY A 1 139 ? -2.675 5.160 13.686 1.00 86.62 139 GLY A CA 1
ATOM 1032 C C . GLY A 1 139 ? -3.082 3.912 14.476 1.00 86.62 139 GLY A C 1
ATOM 1033 O O . GLY A 1 139 ? -2.739 2.787 14.114 1.00 86.62 139 GLY A O 1
ATOM 1034 N N . GLU A 1 140 ? -3.854 4.096 15.542 1.00 86.00 140 GLU A N 1
ATOM 1035 C CA . GLU A 1 140 ? -4.292 3.006 16.426 1.00 86.00 140 GLU A CA 1
ATOM 1036 C C . GLU A 1 140 ? -5.805 2.751 16.358 1.00 86.00 140 GLU A C 1
ATOM 1038 O O . GLU A 1 140 ? -6.275 1.654 16.682 1.00 86.00 140 GLU A O 1
ATOM 1043 N N . SER A 1 141 ? -6.578 3.733 15.891 1.00 82.12 141 SER A N 1
ATOM 1044 C CA . SER A 1 141 ? -8.032 3.649 15.816 1.00 82.12 141 SER A CA 1
ATOM 1045 C C . SER A 1 141 ? -8.468 2.719 14.694 1.00 82.12 141 SER A C 1
ATOM 1047 O O . SER A 1 141 ? -8.145 2.918 13.521 1.00 82.12 141 SER A O 1
ATOM 1049 N N . LYS A 1 142 ? -9.264 1.704 15.041 1.00 69.75 142 LYS A N 1
ATOM 1050 C CA . LYS A 1 142 ? -10.007 0.917 14.054 1.00 69.75 142 LYS A CA 1
ATOM 1051 C C . LYS A 1 142 ? -11.019 1.864 13.407 1.00 69.75 142 LYS A C 1
ATOM 1053 O O . LYS A 1 142 ? -11.991 2.241 14.045 1.00 69.75 142 LYS A O 1
ATOM 1058 N N . VAL A 1 143 ? -10.752 2.324 12.188 1.00 59.00 143 VAL A N 1
ATOM 1059 C CA . VAL A 1 143 ? -11.714 3.166 11.472 1.00 59.00 143 VAL A CA 1
ATOM 1060 C C . VAL A 1 143 ? -12.829 2.286 10.953 1.00 59.00 143 VAL A C 1
ATOM 1062 O O . VAL A 1 143 ? -12.627 1.529 10.003 1.00 59.00 143 VAL A O 1
ATOM 1065 N N . ASP A 1 144 ? -14.008 2.433 11.543 1.00 45.91 144 ASP A N 1
ATOM 1066 C CA . ASP A 1 144 ? -15.246 2.088 10.867 1.00 45.91 144 ASP A CA 1
ATOM 1067 C C . ASP A 1 144 ? -15.387 3.034 9.676 1.00 45.91 144 ASP A C 1
ATOM 1069 O O . ASP A 1 144 ? -15.472 4.256 9.809 1.00 45.91 144 ASP A O 1
ATOM 1073 N N . SER A 1 145 ? -15.313 2.457 8.482 1.00 40.12 145 SER A N 1
ATOM 1074 C CA . SER A 1 145 ? -15.546 3.165 7.228 1.00 40.12 145 SER A CA 1
ATOM 1075 C C . SER A 1 145 ? -17.041 3.493 7.156 1.00 40.12 145 SER A C 1
ATOM 1077 O O . SER A 1 145 ? -17.810 2.669 6.669 1.00 40.12 145 SER A O 1
ATOM 1079 N N . SER A 1 146 ? -17.458 4.628 7.725 1.00 34.25 146 SER A N 1
ATOM 1080 C CA . SER A 1 146 ? -18.801 5.193 7.508 1.00 34.25 146 SER A CA 1
ATOM 1081 C C . SER A 1 146 ? -18.866 5.949 6.188 1.00 34.25 146 SER A C 1
ATOM 1083 O O . SER A 1 146 ? -17.877 6.651 5.868 1.00 34.25 146 SER A O 1
#

pLDDT: mean 75.71, std 14.6, range [34.25, 93.19]

Foldseek 3Di:
DVVVVVVVVVVVVVVVVVVVVVPPPPPLVPDDQFFDPQFFKKFAQPPDQDWAFDDFDDQARAEAQKWWAFPVGHTDHGHDAHPDPPDPPRDDDSGGDPRTGTIGHRRRDIDPGGDRDDQARADARMWTGGPVGHTDHGHDDPDPPD

Organism: Solanum chilense (NCBI:txid4083)